Protein AF-A0A1G8UBD7-F1 (afdb_monomer_lite)

Foldseek 3Di:
DDDPPDDPVRLQVLLPVQDDPVNLPVQDDPVVNVCCVVVVDGPPVRDDPVVSCVRVVD

InterPro domains:
  IPR058340 Domain of unknown function DUF8027 [PF26070] (1-57)

Secondary structure (DSSP, 8-state):
---TTS-HHHHHHHHHHHS-HHHHHHHS-HHHHHHHHHTSS-HHHHS-HHHHHHHHT-

Organism: NCBI:txid1095776

Structure (mmCIF, N/CA/C/O backbone):
data_AF-A0A1G8UBD7-F1
#
_entry.id   AF-A0A1G8UBD7-F1
#
loop_
_atom_site.group_PDB
_atom_site.id
_atom_site.type_symbol
_atom_site.label_atom_id
_atom_site.label_alt_id
_atom_site.label_comp_id
_atom_site.label_asym_id
_atom_site.label_entity_id
_atom_site.label_seq_id
_atom_site.pdbx_PDB_ins_code
_atom_site.Cartn_x
_atom_site.Cartn_y
_atom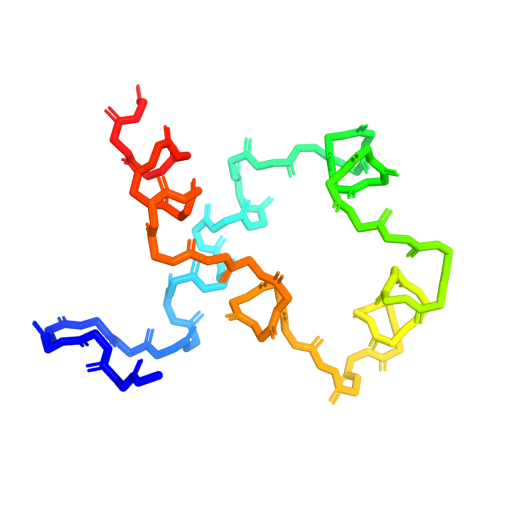_site.Cartn_z
_atom_site.occupancy
_atom_site.B_iso_or_equiv
_atom_site.auth_seq_id
_atom_site.auth_comp_id
_atom_site.auth_asym_id
_atom_site.auth_atom_id
_atom_site.pdbx_PDB_model_num
ATOM 1 N N . MET A 1 1 ? 10.138 4.532 -8.151 1.00 49.16 1 MET A N 1
ATOM 2 C CA . MET A 1 1 ? 11.618 4.427 -8.053 1.00 49.16 1 MET A CA 1
ATOM 3 C C . MET A 1 1 ? 11.927 3.054 -7.475 1.00 49.16 1 MET A C 1
ATOM 5 O O . MET A 1 1 ? 11.138 2.626 -6.649 1.00 49.16 1 MET A O 1
ATOM 9 N N . PRO A 1 2 ? 12.993 2.347 -7.888 1.00 50.50 2 PRO A N 1
ATOM 10 C CA . PRO A 1 2 ? 13.334 1.068 -7.270 1.00 50.50 2 PRO A CA 1
ATOM 11 C C . PRO A 1 2 ? 13.835 1.310 -5.843 1.00 50.50 2 PRO A C 1
ATOM 13 O O . PRO A 1 2 ? 14.818 2.031 -5.654 1.00 50.50 2 PRO A O 1
ATOM 16 N N . ILE A 1 3 ? 13.157 0.717 -4.860 1.00 54.97 3 ILE A N 1
ATOM 17 C CA . ILE A 1 3 ? 13.611 0.693 -3.468 1.00 54.97 3 ILE A CA 1
ATOM 18 C C . ILE A 1 3 ? 14.914 -0.123 -3.433 1.00 54.97 3 ILE A C 1
ATOM 20 O O . ILE A 1 3 ? 14.903 -1.302 -3.798 1.00 54.97 3 ILE A O 1
ATOM 24 N N . PRO A 1 4 ? 16.069 0.461 -3.062 1.00 46.44 4 PRO A N 1
ATOM 25 C CA . PRO A 1 4 ? 17.340 -0.250 -3.118 1.00 46.44 4 PRO A CA 1
ATOM 26 C C . PRO A 1 4 ? 17.402 -1.330 -2.028 1.00 46.44 4 PRO A C 1
ATOM 28 O O . PRO A 1 4 ? 17.687 -1.029 -0.872 1.00 46.44 4 PRO A O 1
ATOM 31 N N . GLY A 1 5 ? 17.165 -2.591 -2.400 1.00 54.78 5 GLY A N 1
ATOM 32 C CA . GLY A 1 5 ? 17.381 -3.751 -1.524 1.00 54.78 5 GLY A CA 1
ATOM 33 C C . GLY A 1 5 ? 16.240 -4.763 -1.440 1.00 54.78 5 GLY A C 1
ATOM 34 O O . GLY A 1 5 ? 16.445 -5.801 -0.819 1.00 54.78 5 GLY A O 1
ATOM 35 N N . TYR A 1 6 ? 15.095 -4.500 -2.071 1.00 60.28 6 TYR A N 1
ATOM 36 C CA . TYR A 1 6 ? 13.971 -5.434 -2.125 1.00 60.28 6 TYR A CA 1
ATOM 37 C C . TYR A 1 6 ? 13.533 -5.635 -3.574 1.00 60.28 6 TYR A C 1
ATOM 39 O O . TYR A 1 6 ? 13.393 -4.655 -4.311 1.00 60.28 6 TYR A O 1
ATOM 47 N N . ASP A 1 7 ? 13.348 -6.889 -3.985 1.00 74.69 7 ASP A N 1
ATOM 48 C CA . ASP A 1 7 ? 12.749 -7.177 -5.281 1.00 74.69 7 ASP A CA 1
ATOM 49 C C . ASP A 1 7 ? 11.267 -6.759 -5.245 1.00 74.69 7 ASP A C 1
ATOM 51 O O . ASP A 1 7 ? 10.584 -7.003 -4.248 1.00 74.69 7 ASP A O 1
ATOM 55 N N . PRO A 1 8 ? 10.760 -6.094 -6.297 1.00 72.88 8 PRO A N 1
ATOM 56 C CA . PRO A 1 8 ? 9.376 -5.630 -6.346 1.00 72.88 8 PRO A CA 1
ATOM 57 C C . PRO A 1 8 ? 8.362 -6.757 -6.097 1.00 72.88 8 PRO A C 1
ATOM 59 O O . PRO A 1 8 ? 7.375 -6.543 -5.402 1.00 72.88 8 PRO A O 1
ATOM 62 N N . GLU A 1 9 ? 8.654 -7.965 -6.583 1.00 76.44 9 GLU A N 1
ATOM 63 C CA . GLU A 1 9 ? 7.822 -9.158 -6.379 1.00 76.44 9 GLU A CA 1
ATOM 64 C C . GLU A 1 9 ? 7.757 -9.582 -4.893 1.00 76.44 9 GLU A C 1
ATOM 66 O O . GLU A 1 9 ? 6.687 -9.921 -4.396 1.00 76.44 9 GLU A O 1
ATOM 71 N N . ASP A 1 10 ? 8.866 -9.485 -4.147 1.00 85.88 10 ASP A N 1
ATOM 72 C CA . ASP A 1 10 ? 8.915 -9.830 -2.714 1.00 85.88 10 ASP A CA 1
ATOM 73 C C . ASP A 1 10 ? 8.197 -8.796 -1.832 1.00 85.88 10 ASP A C 1
ATOM 75 O O . ASP A 1 10 ? 7.710 -9.111 -0.740 1.00 85.88 10 ASP A O 1
ATOM 79 N N . ILE A 1 11 ? 8.192 -7.526 -2.250 1.00 84.31 11 ILE A N 1
ATOM 80 C CA . ILE A 1 11 ? 7.448 -6.478 -1.544 1.00 84.31 11 ILE A CA 1
ATOM 81 C C . ILE A 1 11 ? 5.958 -6.724 -1.723 1.00 84.31 11 ILE A C 1
ATOM 83 O O . ILE A 1 11 ? 5.224 -6.650 -0.738 1.00 84.31 11 ILE A O 1
ATOM 87 N N . ASP A 1 12 ? 5.528 -7.027 -2.946 1.00 88.00 12 ASP A N 1
ATOM 88 C CA . ASP A 1 12 ? 4.117 -7.240 -3.233 1.00 88.00 12 ASP A CA 1
ATOM 89 C C . ASP A 1 12 ? 3.557 -8.416 -2.437 1.00 88.00 12 ASP A C 1
ATOM 91 O O . ASP A 1 12 ? 2.607 -8.235 -1.680 1.00 88.00 12 ASP A O 1
ATOM 95 N N . GLU A 1 13 ? 4.242 -9.564 -2.448 1.00 88.00 13 GLU A N 1
ATOM 96 C CA . GLU A 1 13 ? 3.829 -10.738 -1.669 1.00 88.00 13 GLU A CA 1
ATOM 97 C C . GLU A 1 13 ? 3.716 -10.418 -0.163 1.00 88.00 13 GLU A C 1
ATOM 99 O O . GLU A 1 13 ? 2.800 -10.868 0.534 1.00 88.00 13 GLU A O 1
ATOM 104 N N . GLN A 1 14 ? 4.620 -9.590 0.373 1.00 89.62 14 GLN A N 1
ATOM 105 C CA . GLN A 1 14 ? 4.538 -9.150 1.767 1.00 89.62 14 GLN A CA 1
ATOM 106 C C . GLN A 1 14 ? 3.400 -8.161 2.029 1.00 89.62 14 GLN A C 1
ATOM 108 O O . GLN A 1 14 ? 2.820 -8.195 3.118 1.00 89.62 14 GLN A O 1
ATOM 113 N N . LEU A 1 15 ? 3.092 -7.273 1.083 1.00 89.31 15 LEU A N 1
ATOM 114 C CA . LEU A 1 15 ? 1.952 -6.366 1.175 1.00 89.31 15 LEU A CA 1
ATOM 115 C C . LEU A 1 15 ? 0.647 -7.159 1.163 1.00 89.31 15 LEU A C 1
ATOM 117 O O . LEU A 1 15 ? -0.164 -6.961 2.063 1.00 89.31 15 LEU A O 1
ATOM 121 N N . GLU A 1 16 ? 0.489 -8.106 0.240 1.00 89.06 16 GLU A N 1
ATOM 122 C CA . GLU A 1 16 ? -0.668 -9.009 0.157 1.00 89.06 16 GLU A CA 1
ATOM 123 C C . GLU A 1 16 ? -0.831 -9.865 1.419 1.00 89.06 16 GLU A C 1
ATOM 125 O O . GLU A 1 16 ? -1.936 -10.097 1.898 1.00 89.06 16 GLU A O 1
ATOM 130 N N . SER A 1 17 ? 0.278 -10.310 2.014 1.00 90.38 17 SER A N 1
ATOM 131 C CA . SER A 1 17 ? 0.261 -11.091 3.256 1.00 90.38 17 SER A CA 1
ATOM 132 C C . SER A 1 17 ? -0.159 -10.270 4.485 1.00 90.38 17 SER A C 1
ATOM 134 O O . SER A 1 17 ? -0.653 -10.816 5.476 1.00 90.38 17 SER A O 1
ATOM 136 N N . ARG A 1 18 ? 0.053 -8.949 4.453 1.00 90.44 18 ARG A N 1
ATOM 137 C CA . ARG A 1 18 ? -0.217 -8.038 5.580 1.00 90.44 18 ARG A CA 1
ATOM 138 C C . ARG A 1 18 ? -1.508 -7.245 5.431 1.00 90.44 18 ARG A C 1
ATOM 140 O O . ARG A 1 18 ? -2.068 -6.822 6.446 1.00 90.44 18 ARG A O 1
ATOM 147 N N . LEU A 1 19 ? -1.940 -6.994 4.203 1.00 90.12 19 LEU A N 1
ATOM 148 C CA . LEU A 1 19 ? -3.169 -6.289 3.882 1.00 90.12 19 LEU A CA 1
ATOM 149 C C . LEU A 1 19 ? -4.273 -7.303 3.597 1.00 90.12 19 LEU A C 1
ATOM 151 O O . LEU A 1 19 ? -4.168 -8.122 2.697 1.00 90.12 19 LEU A O 1
ATOM 155 N N . ASP A 1 20 ? -5.372 -7.199 4.335 1.00 89.75 20 ASP A N 1
ATOM 156 C CA . ASP A 1 20 ? -6.614 -7.877 3.963 1.00 89.75 20 ASP A CA 1
ATOM 157 C C . ASP A 1 20 ? -7.250 -7.193 2.743 1.00 89.75 20 ASP A C 1
ATOM 159 O O . ASP A 1 20 ? -7.085 -5.982 2.554 1.00 89.75 20 ASP A O 1
ATOM 163 N N . ASP A 1 21 ? -8.085 -7.922 1.994 1.00 86.00 21 ASP A N 1
ATOM 164 C CA . ASP A 1 21 ? -8.852 -7.393 0.852 1.00 86.00 21 ASP A CA 1
ATOM 165 C C . ASP A 1 21 ? -9.522 -6.046 1.171 1.00 86.00 21 ASP A C 1
ATOM 167 O O . ASP A 1 21 ? -9.449 -5.095 0.398 1.00 86.00 21 ASP A O 1
ATOM 171 N N . GLY A 1 22 ? -10.113 -5.917 2.362 1.00 87.50 22 GLY A N 1
ATOM 172 C CA . GLY A 1 22 ? -10.791 -4.688 2.775 1.00 87.50 22 GLY A CA 1
ATOM 173 C C . GLY A 1 22 ? -9.861 -3.520 3.137 1.00 87.50 22 GLY A C 1
ATOM 174 O O . GLY A 1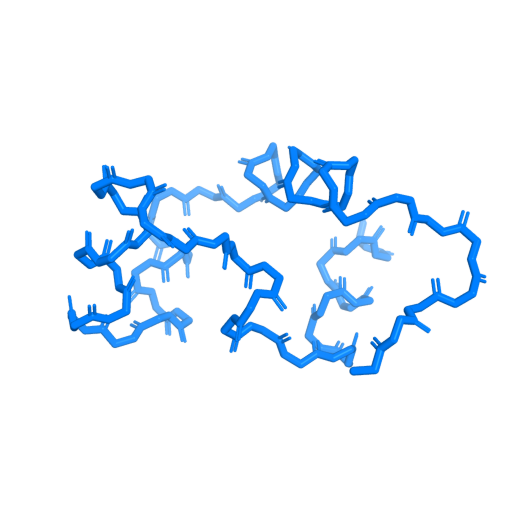 22 ? -10.332 -2.387 3.242 1.00 87.50 22 GLY A O 1
ATOM 175 N N . GLU A 1 23 ? -8.575 -3.757 3.416 1.00 90.25 23 GLU A N 1
ATOM 176 C CA . GLU A 1 23 ? -7.555 -2.698 3.526 1.00 90.25 23 GLU A CA 1
ATOM 177 C C . GLU A 1 23 ? -7.077 -2.283 2.130 1.00 90.25 23 GLU A C 1
ATOM 179 O O . GLU A 1 23 ? -6.959 -1.084 1.876 1.00 90.25 23 GLU A O 1
ATOM 184 N N . ILE A 1 24 ? -6.884 -3.249 1.224 1.00 89.44 24 ILE A N 1
ATOM 185 C CA . ILE A 1 24 ? -6.522 -3.005 -0.180 1.00 89.44 24 ILE A CA 1
ATOM 186 C C . ILE A 1 24 ? -7.594 -2.139 -0.854 1.00 89.44 24 ILE A C 1
ATOM 188 O O . ILE A 1 24 ? -7.280 -1.081 -1.388 1.00 89.44 24 ILE A O 1
ATOM 192 N N . GLU A 1 25 ? -8.873 -2.498 -0.716 1.00 90.50 25 GLU A N 1
ATOM 193 C CA . GLU A 1 25 ? -10.023 -1.732 -1.233 1.00 90.50 25 GLU A CA 1
ATOM 194 C C . GLU A 1 25 ? -10.140 -0.312 -0.663 1.00 90.50 25 GLU A C 1
ATOM 196 O O . GLU A 1 25 ? -10.803 0.543 -1.245 1.00 90.50 25 GLU A O 1
ATOM 201 N N . ARG A 1 26 ? -9.536 -0.043 0.500 1.00 89.88 26 ARG A N 1
ATOM 202 C CA . ARG A 1 26 ? -9.516 1.300 1.100 1.00 89.88 26 ARG A CA 1
ATOM 203 C C . ARG A 1 26 ? -8.327 2.137 0.653 1.00 89.88 26 ARG A C 1
ATOM 205 O O . ARG A 1 26 ? -8.394 3.359 0.773 1.00 89.88 26 ARG A O 1
ATOM 212 N N . LYS A 1 27 ? -7.242 1.492 0.228 1.00 88.12 27 LYS A N 1
ATOM 213 C CA . LYS A 1 27 ? -6.025 2.154 -0.247 1.00 88.12 27 LYS A CA 1
ATOM 214 C C . LYS A 1 27 ? -6.063 2.404 -1.748 1.00 88.12 27 LYS A C 1
ATOM 216 O O . LYS A 1 27 ? -5.630 3.461 -2.183 1.00 88.12 27 LYS A O 1
ATOM 221 N N . LEU A 1 28 ? -6.624 1.466 -2.502 1.00 90.50 28 LEU A N 1
ATOM 222 C CA . LEU A 1 28 ? -6.783 1.552 -3.945 1.00 90.50 28 LEU A CA 1
ATOM 223 C C . LEU A 1 28 ? -8.141 2.143 -4.318 1.00 90.50 28 LEU A C 1
ATOM 225 O O . LEU A 1 28 ? -9.145 1.946 -3.632 1.00 90.50 28 LEU A O 1
ATOM 229 N N . THR A 1 29 ? -8.188 2.836 -5.448 1.00 91.94 29 THR A N 1
ATOM 230 C CA . THR A 1 29 ? -9.445 3.179 -6.117 1.00 91.94 29 THR A CA 1
ATOM 231 C C . THR A 1 29 ? -10.032 1.964 -6.840 1.00 91.94 29 THR A C 1
ATOM 233 O O . THR A 1 29 ? -9.328 0.996 -7.120 1.00 91.94 29 THR A O 1
ATOM 236 N N . ASP A 1 30 ? -11.318 2.023 -7.209 1.00 92.19 30 ASP A N 1
ATOM 237 C CA . ASP A 1 30 ? -11.998 0.924 -7.915 1.00 92.19 30 ASP A CA 1
ATOM 238 C C . ASP A 1 30 ? -11.248 0.470 -9.184 1.00 92.19 30 ASP A C 1
ATOM 240 O O . ASP A 1 30 ? -11.184 -0.720 -9.479 1.00 92.19 30 ASP A O 1
ATOM 244 N N . SER A 1 31 ? -10.656 1.409 -9.932 1.00 91.25 31 SER A N 1
ATOM 245 C CA . SER A 1 31 ? -9.913 1.101 -11.162 1.00 91.25 31 SER A CA 1
ATOM 246 C C . SER A 1 31 ? -8.546 0.465 -10.901 1.00 91.25 31 SER A C 1
ATOM 248 O O . SER A 1 31 ? -8.108 -0.375 -11.679 1.00 91.25 31 SER A O 1
ATOM 250 N N . GLU A 1 32 ? -7.873 0.848 -9.818 1.00 93.25 32 GLU A N 1
ATOM 251 C CA . GLU A 1 32 ? -6.574 0.281 -9.426 1.00 93.25 32 GLU A CA 1
ATOM 252 C C . GLU A 1 32 ? -6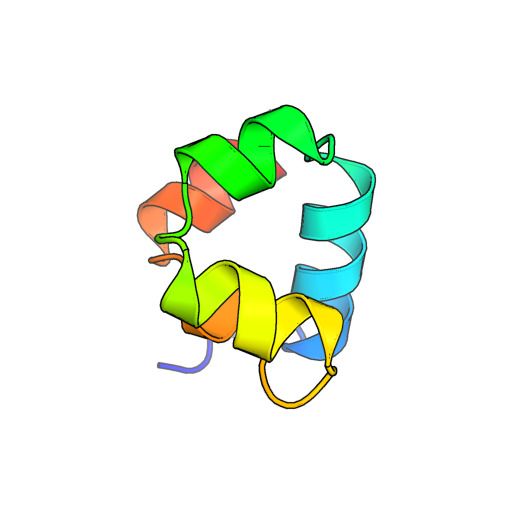.753 -1.111 -8.823 1.00 93.25 32 GLU A C 1
ATOM 254 O O . GLU A 1 32 ? -6.009 -2.032 -9.140 1.00 93.25 32 GLU A O 1
ATOM 259 N N . LEU A 1 33 ? -7.806 -1.287 -8.024 1.00 91.50 33 LEU A N 1
ATOM 260 C CA . LEU A 1 33 ? -8.215 -2.576 -7.485 1.00 91.50 33 LEU A CA 1
ATOM 261 C C . LEU A 1 33 ? -8.541 -3.576 -8.600 1.00 91.50 33 LEU A C 1
ATOM 263 O O . LEU A 1 33 ? -8.196 -4.749 -8.491 1.00 91.50 33 LEU A O 1
ATOM 267 N N . GLU A 1 34 ? -9.216 -3.126 -9.660 1.00 92.50 34 GLU A N 1
ATOM 268 C CA . GLU A 1 34 ? -9.505 -3.964 -10.825 1.00 92.50 34 GLU A CA 1
ATOM 269 C C . GLU A 1 34 ? -8.214 -4.400 -11.527 1.00 92.50 34 GLU A C 1
ATOM 271 O O . GLU A 1 34 ? -8.036 -5.592 -11.756 1.00 92.50 34 GLU A O 1
ATOM 276 N N . ALA A 1 35 ? -7.282 -3.474 -11.774 1.00 91.50 35 ALA A N 1
ATOM 277 C CA . ALA A 1 35 ? -5.986 -3.790 -12.379 1.00 91.50 35 ALA A CA 1
ATOM 278 C C . ALA A 1 35 ? -5.136 -4.741 -11.514 1.00 91.50 35 ALA A C 1
ATOM 280 O O . ALA A 1 35 ? -4.519 -5.667 -12.038 1.00 91.50 35 ALA A O 1
ATOM 281 N N . TYR A 1 36 ? -5.149 -4.549 -10.193 1.00 89.19 36 TYR A N 1
ATOM 282 C CA . TYR A 1 36 ? -4.501 -5.449 -9.241 1.00 89.19 36 TYR A CA 1
ATOM 283 C C . TYR A 1 36 ? -5.122 -6.854 -9.267 1.00 89.19 36 TYR A C 1
ATOM 285 O O . TYR A 1 36 ? -4.415 -7.851 -9.384 1.00 89.19 36 TYR A O 1
ATOM 293 N N . ARG A 1 37 ? -6.458 -6.952 -9.255 1.00 87.94 37 ARG A N 1
ATOM 294 C CA . ARG A 1 37 ? -7.174 -8.240 -9.314 1.00 87.94 37 ARG A CA 1
ATOM 295 C C . ARG A 1 37 ? -7.006 -8.972 -10.646 1.00 87.94 37 ARG A C 1
ATOM 297 O O . ARG A 1 37 ? -7.053 -10.201 -10.651 1.00 87.94 37 ARG A O 1
ATOM 304 N N . ASP A 1 38 ? -6.844 -8.248 -11.752 1.00 90.62 38 ASP A N 1
ATOM 305 C CA . ASP A 1 38 ? -6.564 -8.843 -13.068 1.00 90.62 38 ASP A CA 1
ATOM 306 C C . ASP A 1 38 ? -5.109 -9.346 -13.173 1.00 90.62 38 ASP A C 1
ATOM 308 O O . ASP A 1 38 ? -4.793 -10.164 -14.036 1.00 90.62 38 ASP A O 1
ATOM 312 N N . GLY A 1 39 ? -4.232 -8.916 -12.254 1.00 85.12 39 GLY A N 1
ATOM 313 C CA . GLY A 1 39 ? -2.796 -9.202 -12.281 1.00 85.12 39 GLY A CA 1
ATOM 314 C C . GLY A 1 39 ? -2.031 -8.353 -13.300 1.00 85.12 39 GLY A C 1
ATOM 315 O O . GLY A 1 39 ? -0.902 -8.687 -13.657 1.00 85.12 39 GLY A O 1
ATOM 316 N N . ASP A 1 40 ? -2.645 -7.270 -13.785 1.00 89.19 40 ASP A N 1
ATOM 317 C CA . ASP A 1 40 ? -2.036 -6.310 -14.712 1.00 89.19 40 ASP A CA 1
ATOM 318 C C . ASP A 1 40 ? -1.057 -5.360 -13.996 1.00 89.19 40 ASP A C 1
ATOM 320 O O . ASP A 1 40 ? -0.150 -4.811 -14.627 1.00 89.19 40 ASP A O 1
ATOM 324 N N . ALA A 1 41 ? -1.236 -5.156 -12.688 1.00 87.69 41 ALA A N 1
ATOM 325 C CA . ALA A 1 41 ? -0.403 -4.301 -11.846 1.00 87.69 41 ALA A CA 1
ATOM 326 C C . ALA A 1 41 ? -0.312 -4.846 -10.413 1.00 87.69 41 ALA A C 1
ATOM 328 O O . ALA A 1 41 ? -1.191 -5.577 -9.964 1.00 87.69 41 ALA A O 1
ATOM 329 N N . ASN A 1 42 ? 0.737 -4.463 -9.692 1.00 88.88 42 ASN A N 1
ATOM 330 C CA . ASN A 1 42 ? 1.005 -4.911 -8.327 1.00 88.88 42 ASN A CA 1
ATOM 331 C C . ASN A 1 42 ? 0.633 -3.813 -7.314 1.00 88.88 42 ASN A C 1
ATOM 333 O O . ASN A 1 42 ? 0.551 -2.635 -7.668 1.00 88.88 42 ASN A O 1
ATOM 337 N N . LEU A 1 43 ? 0.441 -4.154 -6.037 1.00 88.69 43 LEU A N 1
ATOM 338 C CA . LEU A 1 43 ? 0.186 -3.165 -4.976 1.00 88.69 43 LEU A CA 1
ATOM 339 C C . LEU A 1 43 ? 1.302 -2.120 -4.898 1.00 88.69 43 LEU A C 1
ATOM 341 O O . LEU A 1 43 ? 1.026 -0.937 -4.700 1.00 88.69 43 LEU A O 1
ATOM 345 N N . ILE A 1 44 ? 2.554 -2.529 -5.109 1.00 87.81 44 ILE A N 1
ATOM 346 C CA . ILE A 1 44 ? 3.703 -1.612 -5.127 1.00 87.81 44 ILE A CA 1
ATOM 347 C C . ILE A 1 44 ? 3.638 -0.539 -6.221 1.00 87.81 44 ILE A C 1
ATOM 349 O O . ILE A 1 44 ? 4.333 0.469 -6.123 1.00 87.81 44 ILE A O 1
ATOM 353 N N . ASP A 1 45 ? 2.856 -0.767 -7.280 1.00 88.38 45 ASP A N 1
ATOM 354 C CA . ASP A 1 45 ? 2.714 0.176 -8.390 1.00 88.38 45 ASP A CA 1
ATOM 355 C C . ASP A 1 45 ? 1.730 1.302 -8.038 1.00 88.38 45 ASP A C 1
ATOM 357 O O . ASP A 1 45 ? 1.763 2.371 -8.652 1.00 88.38 45 ASP A O 1
ATOM 361 N N . PHE A 1 46 ? 0.876 1.069 -7.037 1.00 90.31 46 PHE A N 1
ATOM 362 C CA . PHE A 1 46 ? -0.151 2.001 -6.576 1.00 90.31 46 PHE A CA 1
ATOM 363 C C . PHE A 1 46 ? 0.175 2.645 -5.229 1.00 90.31 46 PHE A C 1
ATOM 365 O O . PHE A 1 46 ? -0.295 3.746 -4.950 1.00 90.31 46 PHE A O 1
ATOM 372 N N . LEU A 1 47 ? 0.956 1.966 -4.388 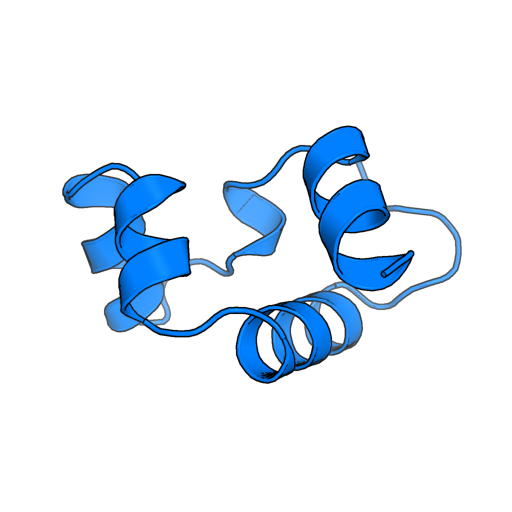1.00 88.31 47 LEU A N 1
ATOM 373 C CA . LEU A 1 47 ? 1.339 2.457 -3.071 1.00 88.31 47 LEU A CA 1
ATOM 374 C C . LEU A 1 47 ? 2.659 3.224 -3.124 1.00 88.31 47 LEU A C 1
ATOM 376 O O . LEU A 1 47 ? 3.636 2.795 -3.737 1.00 88.31 47 LEU A O 1
ATOM 380 N N . ASP A 1 48 ? 2.706 4.341 -2.404 1.00 87.56 48 ASP A N 1
ATOM 381 C CA . ASP A 1 48 ? 3.939 5.101 -2.233 1.00 87.56 48 ASP A CA 1
ATOM 382 C C . ASP A 1 48 ? 4.885 4.430 -1.224 1.00 87.56 48 ASP A C 1
ATOM 384 O O . ASP A 1 48 ? 4.471 3.690 -0.330 1.00 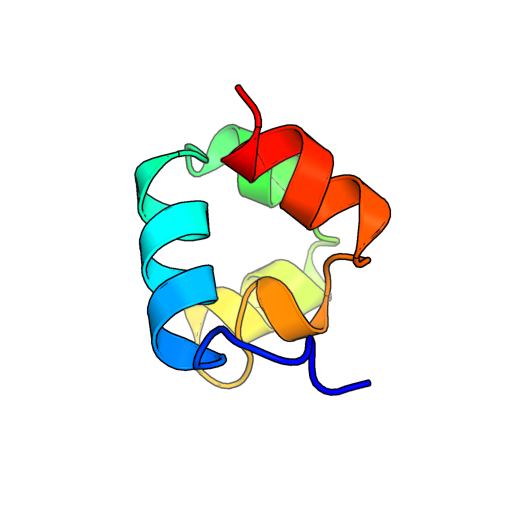87.56 48 ASP A O 1
ATOM 388 N N . GLU A 1 49 ? 6.177 4.755 -1.314 1.00 83.94 49 GLU A N 1
ATOM 389 C CA . GLU A 1 49 ? 7.226 4.236 -0.422 1.00 83.94 49 GLU A CA 1
ATOM 390 C C . GLU A 1 49 ? 6.873 4.400 1.068 1.00 83.94 49 GLU A C 1
ATOM 392 O O . GLU A 1 49 ? 6.995 3.447 1.834 1.00 83.94 49 GLU A O 1
ATOM 397 N N . GLU A 1 50 ? 6.347 5.562 1.473 1.00 87.12 50 GLU A N 1
ATOM 398 C CA . GLU A 1 50 ? 5.940 5.813 2.864 1.00 87.12 50 GLU A CA 1
ATOM 399 C C . GLU A 1 50 ? 4.787 4.899 3.318 1.00 87.12 50 GLU A C 1
ATOM 401 O O . GLU A 1 50 ? 4.736 4.474 4.475 1.00 87.12 50 GLU A O 1
ATOM 406 N N . GLU A 1 51 ? 3.851 4.581 2.420 1.00 88.88 51 GLU A N 1
ATOM 407 C CA . GLU A 1 51 ? 2.744 3.676 2.726 1.00 88.88 51 GLU A CA 1
ATOM 408 C C . GLU A 1 51 ? 3.226 2.236 2.853 1.00 88.88 51 GLU A C 1
ATOM 410 O O . GLU A 1 51 ? 2.851 1.546 3.805 1.00 88.88 51 GLU A O 1
ATOM 415 N N . ILE A 1 52 ? 4.083 1.810 1.924 1.00 87.50 52 ILE A N 1
ATOM 416 C CA . ILE A 1 52 ? 4.700 0.485 1.916 1.00 87.50 52 ILE A CA 1
ATOM 417 C C . ILE A 1 52 ? 5.512 0.289 3.196 1.00 87.50 52 ILE A C 1
ATOM 419 O O . ILE A 1 52 ? 5.296 -0.688 3.914 1.00 87.50 52 ILE A O 1
ATOM 423 N N . GLU A 1 53 ? 6.387 1.233 3.549 1.00 86.88 53 GLU A N 1
ATOM 424 C CA . GLU A 1 53 ? 7.151 1.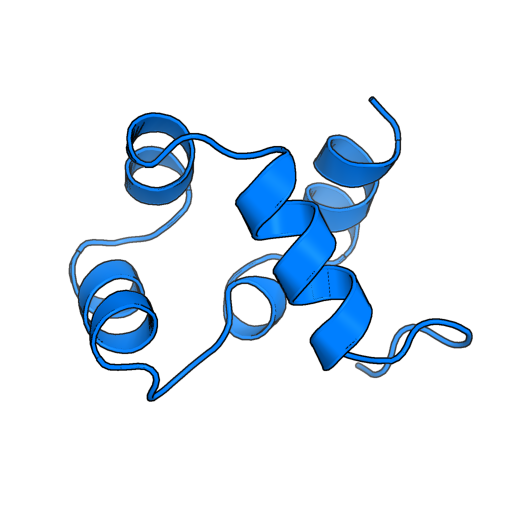178 4.798 1.00 86.88 53 GLU A CA 1
ATOM 425 C C . GLU A 1 53 ? 6.238 1.157 6.031 1.00 86.88 53 GLU A C 1
ATOM 427 O O . GLU A 1 53 ? 6.509 0.429 6.988 1.00 86.88 53 GLU A O 1
ATOM 432 N N . GLY A 1 54 ? 5.121 1.890 6.014 1.00 87.94 54 GLY A N 1
ATOM 433 C CA . GLY A 1 54 ? 4.136 1.864 7.096 1.00 87.94 54 GLY A CA 1
ATOM 434 C C . GLY A 1 54 ? 3.468 0.497 7.288 1.00 87.94 54 GLY A C 1
ATOM 435 O O . GLY A 1 54 ? 3.181 0.100 8.420 1.00 87.94 54 GLY A O 1
ATOM 436 N N . ILE A 1 55 ? 3.240 -0.240 6.200 1.00 88.25 55 ILE A N 1
ATOM 437 C CA . ILE A 1 55 ? 2.648 -1.583 6.226 1.00 88.25 55 ILE A CA 1
ATOM 438 C C . ILE A 1 55 ? 3.698 -2.631 6.617 1.00 88.25 55 ILE A C 1
ATOM 440 O O . ILE A 1 55 ? 3.431 -3.489 7.463 1.00 88.25 55 ILE A O 1
ATOM 444 N N . LEU A 1 56 ? 4.901 -2.552 6.039 1.00 84.94 56 LEU A N 1
ATOM 445 C CA . LEU A 1 56 ? 6.006 -3.489 6.274 1.00 84.94 56 LEU A CA 1
ATOM 446 C C . LEU A 1 56 ? 6.708 -3.293 7.630 1.00 84.94 56 LEU A C 1
ATOM 448 O O . LEU A 1 56 ? 7.296 -4.231 8.174 1.00 84.94 56 LEU A O 1
ATOM 452 N N . GLY A 1 57 ? 6.648 -2.087 8.190 1.00 80.12 57 GLY A N 1
ATOM 453 C CA . GLY A 1 57 ? 7.227 -1.742 9.489 1.00 80.12 57 GLY A CA 1
ATOM 454 C C . GLY A 1 57 ? 6.344 -2.084 10.693 1.00 80.12 57 GLY A C 1
ATOM 455 O O . GLY A 1 57 ? 6.784 -1.911 11.832 1.00 80.12 57 GLY A O 1
ATOM 456 N N . ARG A 1 58 ? 5.108 -2.540 10.458 1.00 65.69 58 ARG A N 1
ATOM 457 C CA . ARG A 1 58 ? 4.163 -2.987 11.492 1.00 65.69 58 ARG A CA 1
ATOM 458 C C . ARG A 1 58 ? 4.442 -4.417 11.950 1.00 65.69 58 ARG A C 1
ATOM 460 O O . ARG A 1 58 ? 4.184 -4.683 13.146 1.00 65.69 58 ARG A O 1
#

pLDDT: mean 83.83, std 11.7, range [46.44, 93.25]

Radius of gyration: 10.75 Å; chains: 1; bounding box: 29×17×26 Å

Sequence (58 aa):
MPIPGYDPEDIDEQLESRLDDGEIERKLTDSELEAYRDGDANLIDFLDEEEIEGILGR